Protein AF-A0A355W8S5-F1 (afdb_monomer)

Sequence (52 aa):
MEEKIFSDIEFNEYLNKEKLMGSKCKKCGTLFTPPRPICIDCYGTDMEWVKM

Nearest PDB structures (foldseek):
  6htj-assembly1_B  TM=9.223E-01  e=4.253E-03  Saccharolobus solfataricus
  3irb-assembly2_B  TM=9.064E-01  e=6.834E-03  Saccharolobus solfataricus
  6ok1-assembly1_D  TM=6.910E-01  e=2.311E-03  Thermomonospora curvata DSM 43183
  5m3k-assembly1_E  TM=6.929E-01  e=1.174E-03  Pseudomonas protegens Pf-5
  3irb-assembly1_A  TM=8.936E-01  e=1.440E-02  Saccharolobus solfataricus

Secondary structure (DSSP, 8-state):
-------HHHHHHHHTTT--EEEEETTT--EESS--SS-TTT----EEEEE-

Mean predicted aligned error: 3.13 Å

Solvent-accessible surface area (backbone atoms only — not comparable to full-atom values): 3242 Å² total; per-residue (Å²): 130,85,83,78,66,71,43,73,68,56,51,48,59,30,49,78,66,78,37,64,56,21,19,29,27,74,84,80,62,55,73,35,78,75,47,50,61,58,37,89,88,77,71,44,62,61,56,42,84,40,80,112

Structure (mmCIF, N/CA/C/O backbone):
data_AF-A0A355W8S5-F1
#
_entry.id   AF-A0A355W8S5-F1
#
loop_
_atom_site.group_PDB
_atom_site.id
_atom_site.type_symbol
_atom_site.label_atom_id
_atom_site.label_alt_id
_atom_site.label_comp_id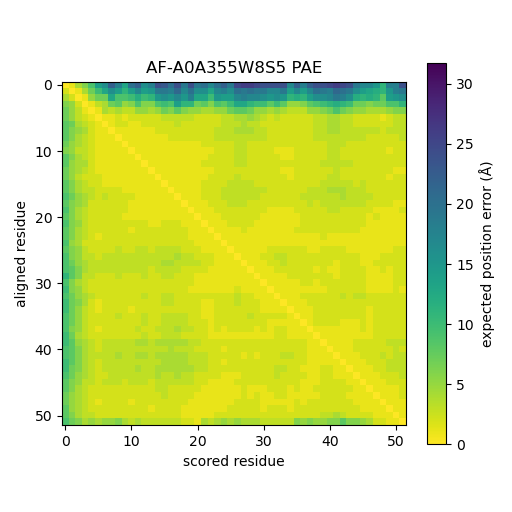
_atom_site.label_asym_id
_atom_site.label_entity_id
_atom_site.label_seq_id
_atom_site.pdbx_PDB_ins_code
_atom_site.Cartn_x
_atom_site.Cartn_y
_atom_site.Cartn_z
_atom_site.occupancy
_atom_site.B_iso_or_equiv
_atom_site.auth_seq_id
_atom_site.auth_comp_id
_atom_site.auth_asym_id
_atom_site.auth_atom_id
_atom_site.pdbx_PDB_model_num
ATOM 1 N N . MET A 1 1 ? 14.158 -4.974 12.201 1.00 46.25 1 MET A N 1
ATOM 2 C CA . MET A 1 1 ? 13.596 -4.877 10.840 1.00 46.25 1 MET A CA 1
ATOM 3 C C . MET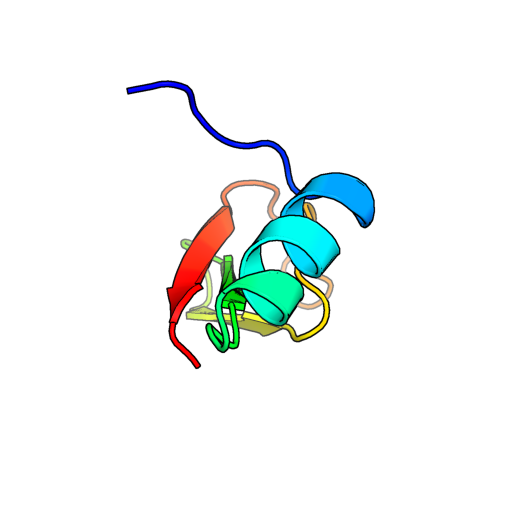 A 1 1 ? 13.029 -3.475 10.760 1.00 46.25 1 MET A C 1
ATOM 5 O O . MET A 1 1 ? 12.131 -3.194 11.537 1.00 46.25 1 MET A O 1
ATOM 9 N N . GLU A 1 2 ? 13.658 -2.566 10.015 1.00 53.22 2 GLU A N 1
ATOM 10 C CA . GLU A 1 2 ? 13.201 -1.169 9.951 1.00 53.22 2 GLU A CA 1
ATOM 11 C C . GLU A 1 2 ? 11.760 -1.120 9.433 1.00 53.22 2 GLU A C 1
ATOM 13 O O . GLU A 1 2 ? 11.439 -1.733 8.411 1.00 53.22 2 GLU A O 1
ATOM 18 N N . GLU A 1 3 ? 10.883 -0.426 10.156 1.00 61.91 3 GLU A N 1
ATOM 19 C CA . GLU A 1 3 ? 9.529 -0.149 9.690 1.00 61.91 3 GLU A CA 1
ATOM 20 C C . GLU A 1 3 ? 9.620 0.862 8.545 1.00 61.91 3 GLU A C 1
ATOM 22 O O . GLU A 1 3 ? 9.811 2.059 8.754 1.00 61.91 3 GLU A O 1
ATOM 27 N N . LYS A 1 4 ? 9.536 0.366 7.306 1.00 79.00 4 LYS A N 1
ATOM 28 C CA . LYS A 1 4 ? 9.516 1.216 6.112 1.00 79.00 4 LYS A CA 1
ATOM 29 C C . LYS A 1 4 ? 8.312 2.151 6.172 1.00 79.00 4 LYS A C 1
ATOM 31 O O . LYS A 1 4 ? 7.168 1.695 6.192 1.00 79.00 4 LYS A O 1
ATOM 36 N N . ILE A 1 5 ? 8.566 3.455 6.146 1.00 89.75 5 ILE A N 1
ATOM 37 C CA . ILE A 1 5 ? 7.518 4.475 6.075 1.00 89.75 5 ILE A CA 1
ATOM 38 C C . ILE A 1 5 ? 6.791 4.418 4.726 1.00 89.75 5 ILE A C 1
ATOM 40 O O . ILE A 1 5 ? 7.389 4.121 3.691 1.00 89.75 5 ILE A O 1
ATOM 44 N N . PHE A 1 6 ? 5.495 4.732 4.714 1.00 94.12 6 PHE A N 1
ATOM 45 C CA . PHE A 1 6 ? 4.765 4.912 3.459 1.00 94.12 6 PHE A CA 1
ATOM 46 C C . PHE A 1 6 ? 5.228 6.203 2.787 1.00 94.12 6 PHE A C 1
ATOM 48 O O . PHE A 1 6 ? 4.911 7.300 3.242 1.00 94.12 6 PHE A O 1
ATOM 55 N N . SER A 1 7 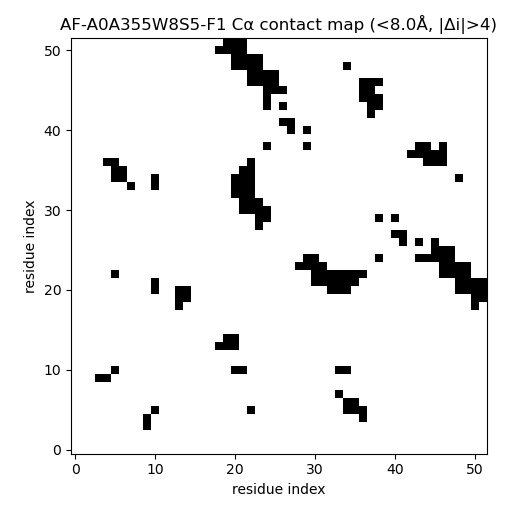? 6.006 6.063 1.718 1.00 94.75 7 SER A N 1
ATOM 56 C CA . SER A 1 7 ? 6.505 7.171 0.911 1.00 94.75 7 SER A CA 1
ATOM 57 C C . SER A 1 7 ? 6.640 6.743 -0.545 1.00 9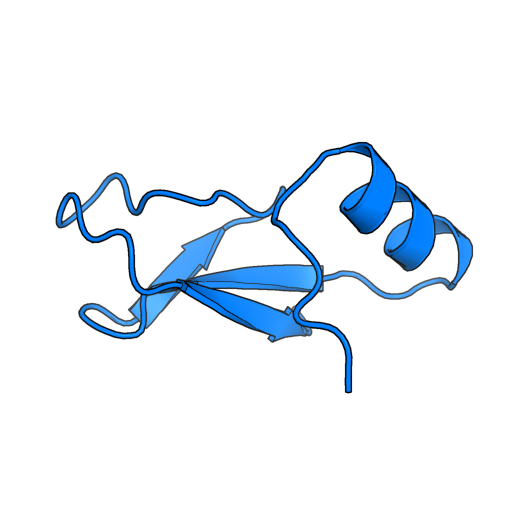4.75 7 SER A C 1
ATOM 59 O O . SER A 1 7 ? 6.778 5.552 -0.842 1.00 94.75 7 SER A O 1
ATOM 61 N N . ASP A 1 8 ? 6.656 7.720 -1.449 1.00 94.31 8 ASP A N 1
ATOM 62 C CA . ASP A 1 8 ? 6.873 7.463 -2.873 1.00 94.31 8 ASP A CA 1
ATOM 63 C C . ASP A 1 8 ? 8.261 6.857 -3.135 1.00 94.31 8 ASP A C 1
ATOM 65 O O . ASP A 1 8 ? 8.409 6.023 -4.025 1.00 94.31 8 ASP A O 1
ATOM 69 N N . ILE A 1 9 ? 9.274 7.216 -2.337 1.00 95.69 9 ILE A N 1
ATOM 70 C CA . ILE A 1 9 ? 10.636 6.668 -2.443 1.00 95.69 9 ILE A CA 1
ATOM 71 C C . ILE A 1 9 ? 10.617 5.159 -2.171 1.00 95.69 9 ILE A C 1
ATOM 73 O O . ILE A 1 9 ? 11.072 4.371 -2.997 1.00 95.69 9 ILE A O 1
ATOM 77 N N . GLU A 1 10 ? 10.020 4.746 -1.052 1.00 95.88 10 GLU A N 1
ATOM 78 C CA . GLU A 1 10 ? 9.923 3.330 -0.681 1.00 95.88 10 GLU A CA 1
ATOM 79 C C . GLU A 1 10 ? 9.054 2.530 -1.658 1.00 95.88 10 GLU A C 1
ATOM 81 O O . GLU A 1 10 ? 9.369 1.384 -1.980 1.00 95.88 10 GLU A O 1
ATOM 86 N N . PHE A 1 11 ? 7.972 3.127 -2.165 1.00 96.12 11 PHE A N 1
ATOM 87 C CA . PHE A 1 11 ? 7.129 2.482 -3.169 1.00 96.12 11 PHE A CA 1
ATOM 88 C C . PHE A 1 11 ? 7.891 2.242 -4.480 1.00 96.12 11 PHE A C 1
ATOM 90 O O . PHE A 1 11 ? 7.870 1.124 -4.996 1.00 96.12 11 PHE A O 1
ATOM 97 N N . ASN A 1 12 ? 8.641 3.234 -4.972 1.00 96.88 12 ASN A N 1
ATOM 98 C CA . ASN A 1 12 ? 9.495 3.072 -6.153 1.00 96.88 12 ASN A CA 1
ATOM 99 C C . ASN A 1 12 ? 10.594 2.021 -5.934 1.00 96.88 12 ASN A C 1
ATOM 101 O O . ASN A 1 12 ? 10.860 1.216 -6.824 1.00 96.88 12 ASN A O 1
ATOM 105 N N . GLU A 1 13 ? 11.177 1.950 -4.735 1.00 96.62 13 GLU A N 1
ATOM 106 C CA . 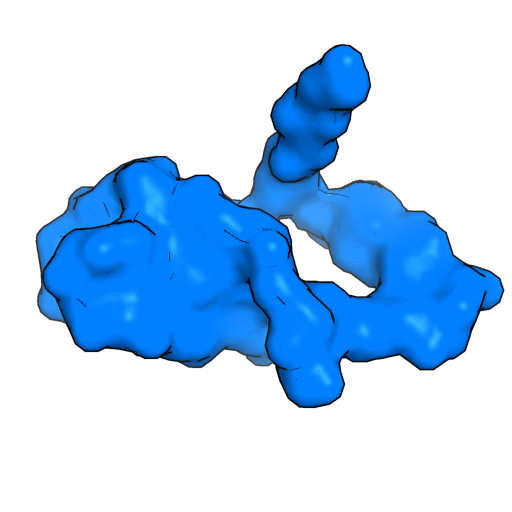GLU A 1 13 ? 12.142 0.906 -4.371 1.00 96.62 13 GLU A CA 1
ATOM 107 C C . GLU A 1 13 ? 11.571 -0.516 -4.459 1.00 96.62 13 GLU A C 1
ATOM 109 O O . GLU A 1 13 ? 12.319 -1.469 -4.701 1.00 96.62 13 GLU A O 1
ATOM 114 N N . TYR A 1 14 ? 10.264 -0.688 -4.252 1.00 96.75 14 TYR A N 1
ATOM 115 C CA . TYR A 1 14 ? 9.585 -1.962 -4.479 1.00 96.75 14 TYR A CA 1
ATOM 116 C C . TYR A 1 14 ? 9.299 -2.215 -5.960 1.00 96.75 14 TYR A C 1
ATOM 118 O O . TYR A 1 14 ? 9.536 -3.330 -6.430 1.00 96.75 14 TYR A O 1
ATOM 126 N N . LEU A 1 15 ? 8.873 -1.192 -6.705 1.00 97.31 15 LEU A N 1
ATOM 127 C CA . LEU A 1 15 ? 8.644 -1.296 -8.150 1.00 97.31 15 LEU A CA 1
ATOM 128 C C . LEU A 1 15 ? 9.925 -1.667 -8.911 1.00 97.31 15 LEU A C 1
ATOM 130 O O . LEU A 1 15 ? 9.889 -2.565 -9.746 1.00 97.31 15 LEU A O 1
ATOM 134 N N . ASN A 1 16 ? 11.069 -1.080 -8.545 1.00 98.06 16 ASN A N 1
ATOM 135 C CA . ASN A 1 16 ? 12.392 -1.429 -9.087 1.00 98.06 16 ASN A CA 1
ATOM 136 C C . ASN A 1 16 ? 12.770 -2.902 -8.856 1.00 98.06 16 ASN A C 1
ATOM 138 O O . ASN A 1 16 ? 13.619 -3.447 -9.555 1.00 98.06 16 ASN A O 1
ATOM 142 N N . LYS A 1 17 ? 12.154 -3.548 -7.860 1.00 97.50 17 LYS A N 1
ATOM 143 C CA . LYS A 1 17 ? 12.341 -4.965 -7.523 1.00 97.50 17 LYS A CA 1
ATOM 144 C C . LYS A 1 17 ? 11.219 -5.851 -8.076 1.00 97.50 17 LYS A C 1
ATOM 146 O O . LYS A 1 17 ? 11.060 -6.969 -7.591 1.00 97.50 17 LYS A O 1
ATOM 151 N N . GLU A 1 18 ? 10.412 -5.338 -9.007 1.00 97.62 18 GLU A N 1
ATOM 152 C CA . GLU A 1 18 ? 9.238 -6.006 -9.591 1.00 97.62 18 GLU A CA 1
ATOM 153 C C . GLU A 1 18 ? 8.210 -6.465 -8.536 1.00 97.62 18 GLU A C 1
ATOM 155 O O . GLU A 1 18 ? 7.472 -7.436 -8.715 1.00 97.62 18 GLU A O 1
ATOM 160 N N . LYS A 1 19 ? 8.152 -5.767 -7.394 1.00 97.25 19 LYS A N 1
ATOM 161 C CA . LYS A 1 19 ? 7.208 -6.046 -6.307 1.00 97.25 19 LYS A CA 1
ATOM 162 C C . LYS A 1 19 ? 6.150 -4.956 -6.266 1.00 97.25 19 LYS A C 1
ATOM 164 O O . LYS A 1 19 ? 6.420 -3.840 -5.834 1.00 97.25 19 LYS A O 1
ATOM 169 N N . LEU A 1 20 ? 4.922 -5.294 -6.653 1.00 97.56 20 LEU A N 1
ATOM 170 C CA . LEU A 1 20 ? 3.788 -4.408 -6.423 1.00 97.56 20 LEU A CA 1
ATOM 171 C C . LEU A 1 20 ? 3.373 -4.493 -4.950 1.00 97.56 20 LEU A C 1
ATOM 173 O O . LEU A 1 20 ? 2.861 -5.511 -4.481 1.00 97.56 20 LEU A O 1
ATOM 177 N N . MET A 1 21 ? 3.633 -3.412 -4.226 1.00 97.31 21 MET A N 1
ATOM 178 C CA . MET A 1 21 ? 3.296 -3.274 -2.814 1.00 97.31 21 MET A CA 1
ATOM 179 C C . MET A 1 21 ? 2.237 -2.189 -2.627 1.00 97.31 21 MET A C 1
ATOM 181 O O . MET A 1 21 ? 2.164 -1.234 -3.393 1.00 97.31 21 MET A O 1
ATOM 185 N N . GLY A 1 22 ? 1.436 -2.313 -1.580 1.00 97.12 22 GLY A N 1
ATOM 186 C CA . GLY A 1 22 ? 0.433 -1.326 -1.195 1.00 97.12 22 GLY A CA 1
ATOM 187 C C . GLY A 1 22 ? 0.306 -1.236 0.318 1.00 97.12 22 GLY A C 1
ATOM 188 O O . GLY A 1 22 ? 1.045 -1.903 1.049 1.00 97.12 22 GLY A O 1
ATOM 189 N N . SER A 1 23 ? -0.628 -0.413 0.792 1.00 97.00 23 SER A N 1
ATOM 190 C CA . SER A 1 23 ? -0.967 -0.349 2.214 1.00 97.00 23 SER A CA 1
ATOM 191 C C . SER A 1 23 ? -2.344 -0.944 2.481 1.00 97.00 23 SER A C 1
ATOM 193 O O . SER A 1 23 ? -3.278 -0.755 1.701 1.00 97.00 23 SER A O 1
ATOM 195 N N . LYS A 1 24 ? -2.470 -1.669 3.592 1.00 97.62 24 LYS A N 1
ATOM 196 C CA . LYS A 1 24 ? -3.732 -2.193 4.111 1.00 97.62 24 LYS A CA 1
ATOM 197 C C . LYS A 1 24 ? -4.040 -1.534 5.441 1.00 97.62 24 LYS A C 1
ATOM 199 O O . LYS A 1 24 ? -3.180 -1.483 6.315 1.00 97.62 24 LYS A O 1
ATOM 204 N N . CYS A 1 25 ? -5.268 -1.066 5.620 1.00 97.81 25 CYS A N 1
ATOM 205 C CA . CYS A 1 25 ? -5.719 -0.616 6.928 1.00 97.81 25 CYS A CA 1
ATOM 206 C C . CYS A 1 25 ? -5.944 -1.816 7.847 1.00 97.81 25 CYS A C 1
ATOM 208 O O . CYS A 1 25 ? -6.774 -2.674 7.540 1.00 97.81 25 CYS A O 1
ATOM 210 N N . LYS A 1 26 ? -5.273 -1.858 9.004 1.00 97.00 26 LYS A N 1
ATOM 211 C CA . LYS A 1 26 ? -5.465 -2.952 9.970 1.00 97.00 26 LYS A CA 1
ATOM 212 C C . LYS A 1 26 ? -6.842 -2.931 10.632 1.00 97.00 26 LYS A C 1
ATOM 214 O O . LYS A 1 26 ? -7.308 -3.958 11.111 1.00 97.00 26 LYS A O 1
ATOM 219 N N . LYS A 1 27 ? -7.512 -1.773 10.634 1.00 97.31 27 LYS A N 1
ATOM 220 C CA . LYS A 1 27 ? -8.830 -1.588 11.256 1.00 97.31 27 LYS A CA 1
ATOM 221 C C . LYS A 1 27 ? -9.990 -2.048 10.370 1.00 97.31 27 LYS A C 1
ATOM 223 O O . LYS A 1 27 ? -10.869 -2.750 10.853 1.00 97.31 27 LYS A O 1
ATOM 228 N N . CYS A 1 28 ? -10.026 -1.622 9.106 1.00 97.12 28 CYS A N 1
ATOM 229 C CA . CYS A 1 28 ? -11.154 -1.895 8.201 1.00 97.12 28 CYS A CA 1
ATOM 230 C C . CYS A 1 28 ? -10.801 -2.799 7.014 1.00 97.12 28 CYS A C 1
ATOM 232 O O . CYS A 1 28 ? -11.694 -3.232 6.296 1.00 97.12 28 CYS A O 1
ATOM 234 N N . GLY A 1 29 ? -9.517 -3.096 6.797 1.00 97.06 29 GLY A N 1
ATOM 235 C CA . GLY A 1 29 ? -9.059 -3.972 5.721 1.00 97.06 29 GLY A CA 1
ATOM 236 C C . GLY A 1 29 ? -8.934 -3.317 4.345 1.00 97.06 29 GLY A C 1
ATOM 237 O O . GLY A 1 29 ? -8.492 -3.999 3.425 1.00 97.06 29 GLY A O 1
ATOM 238 N N . THR A 1 30 ? -9.269 -2.029 4.188 1.00 97.88 30 THR A N 1
ATOM 239 C CA . THR A 1 30 ? -9.143 -1.316 2.904 1.00 97.88 30 THR A CA 1
ATOM 240 C C . THR A 1 30 ? -7.704 -1.345 2.394 1.00 97.88 30 THR A C 1
ATOM 242 O O . THR A 1 30 ? -6.766 -1.125 3.166 1.00 97.88 30 THR A O 1
ATOM 245 N N . LEU A 1 31 ? -7.547 -1.592 1.091 1.00 97.56 31 LEU A N 1
ATOM 246 C CA . LEU A 1 31 ? -6.273 -1.690 0.382 1.00 97.56 31 LEU A CA 1
ATOM 247 C C . LEU A 1 31 ? -6.045 -0.470 -0.515 1.00 97.56 31 LEU A C 1
ATOM 249 O O . LEU A 1 31 ? -6.982 0.024 -1.141 1.00 97.56 31 LEU A O 1
ATOM 253 N N . PHE A 1 32 ? -4.795 -0.020 -0.616 1.00 97.06 32 PHE A N 1
ATOM 254 C CA . PHE A 1 32 ? -4.405 1.119 -1.447 1.00 97.06 32 PHE A CA 1
ATOM 255 C C . PHE A 1 32 ? -3.140 0.844 -2.263 1.00 97.06 32 PHE A C 1
ATOM 257 O O . PHE A 1 32 ? -2.132 0.373 -1.730 1.00 97.06 32 PHE A O 1
ATOM 264 N N . THR A 1 33 ? -3.179 1.245 -3.537 1.00 96.19 33 THR A N 1
ATOM 265 C CA . THR A 1 33 ? -2.015 1.406 -4.423 1.00 96.19 33 THR A CA 1
ATOM 266 C C . THR A 1 33 ? -2.127 2.752 -5.157 1.00 96.19 33 THR A C 1
ATOM 268 O O . THR A 1 33 ? -3.136 2.955 -5.839 1.00 96.19 33 THR A O 1
ATOM 271 N N . PRO A 1 34 ? -1.152 3.678 -5.072 1.00 95.50 34 PRO A N 1
ATOM 272 C CA . PRO A 1 34 ? 0.049 3.655 -4.231 1.00 95.50 34 PRO A CA 1
ATOM 273 C C . PRO A 1 34 ? -0.263 3.546 -2.724 1.00 95.50 34 PRO A C 1
ATOM 275 O O . PRO A 1 34 ? -1.372 3.895 -2.305 1.00 95.50 34 PRO A O 1
ATOM 278 N N . PRO A 1 35 ? 0.683 3.054 -1.907 1.00 96.62 35 PRO A N 1
ATOM 279 C CA . PRO A 1 35 ? 0.514 2.923 -0.464 1.00 96.62 35 PRO A CA 1
ATOM 280 C C . PRO A 1 35 ? 0.338 4.292 0.205 1.00 96.62 35 PRO A C 1
ATOM 282 O O . PRO A 1 35 ? 1.001 5.266 -0.145 1.00 96.62 35 PRO A O 1
ATOM 285 N N . ARG A 1 36 ? -0.545 4.362 1.202 1.00 94.94 36 ARG A N 1
ATOM 286 C CA . ARG A 1 36 ? -0.860 5.588 1.953 1.00 94.94 36 ARG A CA 1
ATOM 287 C C . ARG A 1 36 ? -0.755 5.369 3.466 1.00 94.94 36 ARG A C 1
ATOM 289 O O . ARG A 1 36 ? -1.154 4.296 3.927 1.00 94.94 36 ARG A O 1
ATOM 296 N N . PRO A 1 37 ? -0.311 6.382 4.237 1.00 95.69 37 PRO A N 1
ATOM 297 C CA . PRO A 1 37 ? -0.216 6.305 5.698 1.00 95.69 37 PRO A CA 1
ATOM 298 C C . PRO A 1 37 ? -1.550 6.514 6.432 1.00 95.69 37 PRO A C 1
ATOM 300 O O . PRO A 1 37 ? -1.611 6.324 7.642 1.00 95.69 37 PRO A O 1
ATOM 303 N N . ILE A 1 38 ? -2.615 6.921 5.731 1.00 96.56 38 ILE A N 1
ATOM 304 C CA . ILE A 1 38 ? -3.938 7.183 6.316 1.00 96.56 38 ILE A CA 1
ATOM 305 C C . ILE A 1 38 ? -5.003 6.486 5.470 1.00 96.56 38 ILE A C 1
ATOM 307 O O . ILE A 1 38 ? -5.023 6.624 4.244 1.00 96.56 38 ILE A O 1
ATOM 311 N N . CYS A 1 39 ? -5.907 5.762 6.126 1.00 97.38 39 CYS A N 1
ATOM 312 C CA . CYS A 1 39 ? -7.093 5.193 5.497 1.00 97.38 39 CYS A CA 1
ATOM 313 C C . CYS A 1 39 ? -8.161 6.275 5.294 1.00 97.38 39 CYS A C 1
ATOM 315 O O . CYS A 1 39 ? -8.582 6.910 6.256 1.00 97.38 39 CYS A O 1
ATOM 317 N N . ILE A 1 40 ? -8.648 6.450 4.065 1.00 96.69 40 ILE A N 1
ATOM 318 C CA . ILE A 1 40 ? -9.690 7.448 3.761 1.00 96.69 40 ILE A CA 1
ATOM 319 C C . ILE A 1 40 ? -11.110 6.998 4.139 1.00 96.69 40 ILE A C 1
ATOM 321 O O . ILE A 1 40 ? -11.996 7.841 4.215 1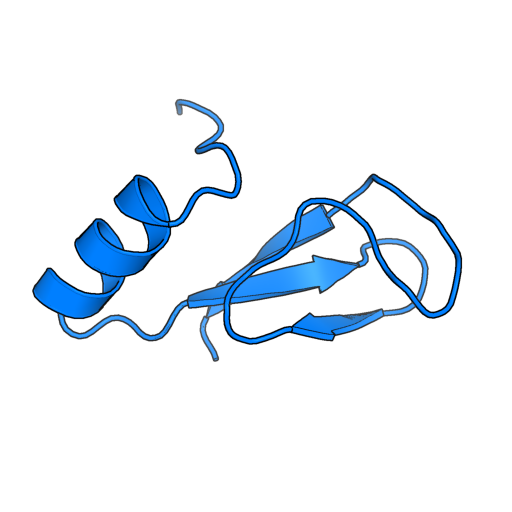.00 96.69 40 ILE A O 1
ATOM 325 N N . ASP A 1 41 ? -11.317 5.707 4.418 1.00 96.94 41 ASP A N 1
ATOM 326 C CA . ASP A 1 41 ? -12.641 5.170 4.764 1.00 96.94 41 ASP A CA 1
ATOM 327 C C . ASP A 1 41 ? -12.942 5.299 6.261 1.00 96.94 41 ASP A C 1
ATOM 329 O O . ASP A 1 41 ? -14.071 5.574 6.659 1.00 96.94 41 ASP A O 1
ATOM 333 N N . CYS A 1 42 ? -11.934 5.074 7.111 1.00 97.06 42 CYS A N 1
ATOM 334 C CA . CYS A 1 42 ? -12.098 5.071 8.568 1.00 97.06 42 CYS A CA 1
ATOM 335 C C . CYS A 1 42 ? -11.195 6.066 9.308 1.00 97.06 42 CYS A C 1
ATOM 337 O O . CYS A 1 42 ? -11.214 6.088 10.542 1.00 97.06 42 CYS A O 1
ATOM 339 N N . TYR A 1 43 ? -10.391 6.848 8.575 1.00 96.62 43 TYR A N 1
ATOM 340 C CA . TYR A 1 43 ? -9.438 7.839 9.095 1.00 96.62 43 TYR A CA 1
ATOM 341 C C . TYR A 1 43 ? -8.383 7.268 10.060 1.00 96.62 43 TYR A C 1
ATOM 343 O O . TYR A 1 43 ? -7.747 8.004 10.811 1.00 96.62 43 TYR A O 1
ATOM 351 N N . GLY A 1 44 ? -8.186 5.946 10.044 1.00 95.06 44 GLY A N 1
ATOM 352 C CA . GLY A 1 44 ? -7.160 5.264 10.825 1.00 95.06 44 GLY A CA 1
ATOM 353 C C . GLY A 1 44 ? -5.762 5.435 10.228 1.00 95.06 44 GLY A C 1
ATOM 354 O O . GLY A 1 44 ? -5.601 5.494 9.008 1.00 95.06 44 GLY A O 1
ATOM 355 N N . THR A 1 45 ? -4.757 5.468 11.100 1.00 95.81 45 THR A N 1
ATOM 356 C CA . THR A 1 45 ? -3.328 5.561 10.751 1.00 95.81 45 THR A CA 1
ATOM 357 C C . THR A 1 45 ? -2.571 4.244 10.949 1.00 95.81 45 THR A C 1
ATOM 359 O O . THR A 1 45 ? -1.411 4.141 10.562 1.00 95.81 45 THR A O 1
ATOM 362 N N . ASP A 1 46 ? -3.216 3.221 11.524 1.00 95.88 46 ASP A N 1
ATOM 363 C CA . ASP A 1 46 ? -2.637 1.881 11.656 1.00 95.88 46 ASP A CA 1
ATOM 364 C C . ASP A 1 46 ? -2.772 1.117 10.333 1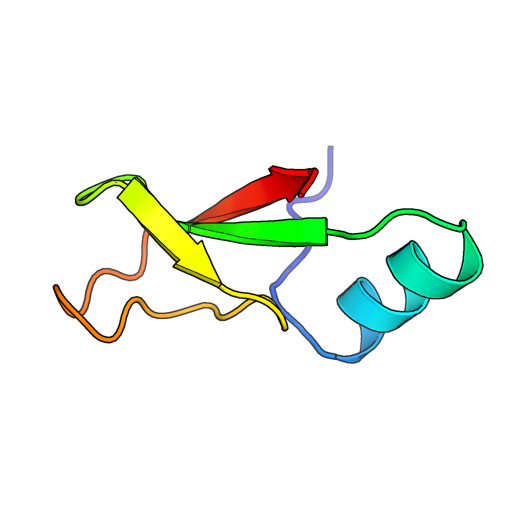.00 95.88 46 ASP A C 1
ATOM 366 O O . ASP A 1 46 ? -3.820 0.550 9.991 1.00 95.88 46 ASP A O 1
ATOM 370 N N . MET A 1 47 ? -1.692 1.179 9.563 1.00 96.12 47 MET A N 1
ATOM 371 C CA . MET A 1 47 ? -1.578 0.651 8.213 1.00 96.12 47 MET A CA 1
ATOM 372 C C . MET A 1 47 ? -0.399 -0.330 8.150 1.00 96.12 47 MET A C 1
ATOM 374 O O . MET A 1 47 ? 0.594 -0.174 8.858 1.00 96.12 47 MET A O 1
ATOM 378 N N . GLU A 1 48 ? -0.478 -1.335 7.284 1.00 96.56 48 GLU A N 1
ATOM 379 C CA . GLU A 1 48 ? 0.608 -2.291 7.035 1.00 96.56 48 GLU A CA 1
ATOM 380 C C . GLU A 1 48 ? 0.951 -2.382 5.550 1.00 96.56 48 GLU A C 1
ATOM 382 O O . GLU A 1 48 ? 0.076 -2.264 4.692 1.00 96.56 48 GLU A O 1
ATOM 387 N N . TRP A 1 49 ? 2.232 -2.598 5.244 1.00 96.69 49 TRP A N 1
ATOM 388 C CA . TRP A 1 49 ? 2.659 -2.9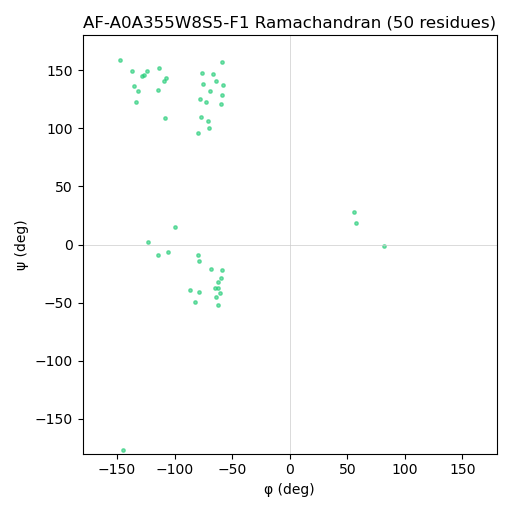55 3.895 1.00 96.69 49 TRP A CA 1
ATOM 389 C C . TRP A 1 49 ? 2.174 -4.358 3.548 1.00 96.69 49 TRP A C 1
ATOM 391 O O . TRP A 1 49 ? 2.394 -5.307 4.297 1.00 96.69 49 TRP A O 1
ATOM 401 N N . VAL A 1 50 ? 1.578 -4.498 2.373 1.00 96.75 50 VAL A N 1
ATOM 402 C CA . VAL A 1 50 ? 1.077 -5.773 1.856 1.00 96.75 50 VAL A CA 1
ATOM 403 C C . VAL A 1 50 ? 1.438 -5.918 0.385 1.00 96.75 50 VAL A C 1
ATOM 405 O O . VAL A 1 50 ? 1.542 -4.930 -0.345 1.00 96.75 50 VAL A O 1
ATOM 408 N N . LYS A 1 51 ? 1.643 -7.163 -0.048 1.00 96.50 51 LYS A N 1
ATOM 409 C CA . LYS A 1 51 ? 1.771 -7.492 -1.467 1.00 96.50 51 LYS A CA 1
ATOM 410 C C . LYS A 1 51 ? 0.385 -7.447 -2.113 1.00 96.50 51 LYS A C 1
ATOM 412 O O . LYS A 1 51 ? -0.577 -7.904 -1.494 1.00 96.50 51 LYS A O 1
ATOM 417 N N . MET A 1 52 ? 0.314 -6.885 -3.315 1.00 94.38 52 MET A N 1
ATOM 418 C CA . MET A 1 52 ? -0.906 -6.815 -4.125 1.00 94.38 52 MET A CA 1
ATOM 419 C C 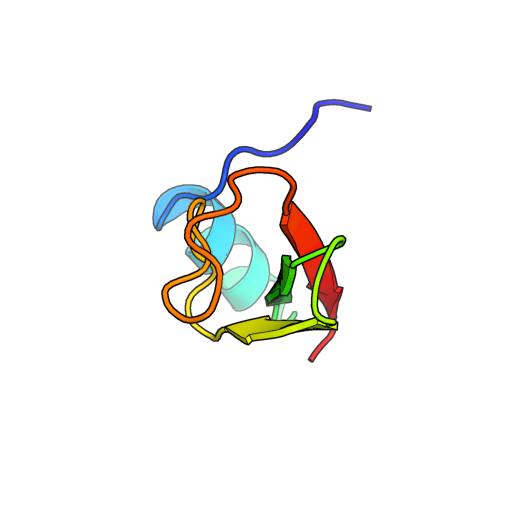. MET A 1 52 ? -1.069 -8.038 -5.023 1.00 94.38 52 MET A C 1
ATOM 421 O O . MET A 1 52 ? -0.033 -8.653 -5.380 1.00 94.38 52 MET A O 1
#

Foldseek 3Di:
DDDDDLDPVVCVVCVVVVFRKEKAAPPPGDTDPVHDQADPVPRDRRIDIDTD

Radius of gyration: 10.58 Å; Cα contacts (8 Å, |Δi|>4): 89; chains: 1; bounding box: 26×15×21 Å

pLDDT: mean 93.62, std 10.34, range [46.25, 98.06]